Protein AF-A0A931Y5M3-F1 (afdb_monomer_lite)

Foldseek 3Di:
DDDDPDDDDDDDDDDDDPVQKDWDPWDWDADPPAKIKIKIWIFGPDPDTDTDDIDMDMDRHNNPDD

Sequence (66 aa):
MDELDYSVEPRIIHRGYDRKTCWVQTRSAVIPPNTAVVTTQKLRITGSDIFYGINDLWSADFGRTW

pLDDT: mean 90.87, std 7.9, range [51.03, 97.62]

Secondary structure (DSSP, 8-state):
-PPPS-------------SSEEEEEEEEEEETTTEEEEEEEEEE-SSS-EEEEEEEEEESSSSS--

Structure (mmCIF, N/CA/C/O backbone):
data_AF-A0A931Y5M3-F1
#
_entry.id   AF-A0A931Y5M3-F1
#
loop_
_atom_site.group_PDB
_atom_site.id
_atom_site.type_symbol
_atom_site.label_atom_id
_atom_site.label_alt_id
_atom_site.label_comp_id
_atom_site.label_asym_id
_atom_site.label_entity_id
_atom_site.labe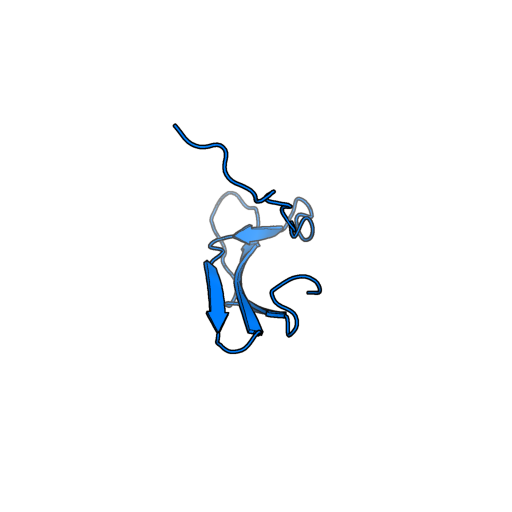l_seq_id
_atom_site.pdbx_PDB_ins_code
_atom_site.Cartn_x
_atom_site.Cartn_y
_atom_site.Cartn_z
_atom_site.occupancy
_atom_site.B_iso_or_equiv
_atom_site.auth_seq_id
_atom_site.auth_comp_id
_atom_site.auth_asym_id
_atom_site.auth_atom_id
_atom_site.pdbx_PDB_model_num
ATOM 1 N N . MET A 1 1 ? 6.434 28.605 -21.934 1.00 51.03 1 MET A N 1
ATOM 2 C CA . MET A 1 1 ? 6.502 27.494 -20.969 1.00 51.03 1 MET A CA 1
ATOM 3 C C . MET A 1 1 ? 6.020 26.299 -21.752 1.00 51.03 1 MET A C 1
ATOM 5 O O . MET A 1 1 ? 4.861 26.316 -22.144 1.00 51.03 1 MET A O 1
ATOM 9 N N . ASP A 1 2 ? 6.935 25.413 -22.133 1.00 67.56 2 ASP A N 1
ATOM 10 C CA . ASP A 1 2 ? 6.628 24.315 -23.051 1.00 67.56 2 ASP A CA 1
ATOM 11 C C . ASP A 1 2 ? 5.587 23.378 -22.434 1.00 67.56 2 ASP A C 1
ATOM 13 O O . ASP A 1 2 ? 5.610 23.102 -21.232 1.00 67.56 2 ASP A O 1
ATOM 17 N N . GLU A 1 3 ? 4.641 22.948 -23.261 1.00 76.62 3 GLU A N 1
ATOM 18 C CA . GLU A 1 3 ? 3.599 21.997 -22.895 1.00 76.62 3 GLU A CA 1
ATOM 19 C C . GLU A 1 3 ? 4.250 20.621 -22.685 1.00 76.62 3 GLU A C 1
ATOM 21 O O . GLU A 1 3 ? 5.028 20.152 -23.516 1.00 76.62 3 GLU A O 1
ATOM 26 N N . LEU A 1 4 ? 4.007 19.999 -21.531 1.00 80.94 4 LEU A N 1
ATOM 27 C CA . LEU A 1 4 ? 4.569 18.688 -21.213 1.00 80.94 4 LEU A CA 1
ATOM 28 C C . LEU A 1 4 ? 3.843 17.613 -22.041 1.00 80.94 4 LEU A C 1
ATOM 30 O O . LEU A 1 4 ? 2.635 17.457 -21.896 1.00 80.94 4 LEU A O 1
ATOM 34 N N . ASP A 1 5 ? 4.574 16.835 -22.847 1.00 88.62 5 ASP A N 1
ATOM 35 C CA . ASP A 1 5 ? 4.048 15.725 -23.677 1.00 88.62 5 ASP A CA 1
ATOM 36 C C . ASP A 1 5 ? 3.744 14.448 -22.860 1.00 88.62 5 ASP A C 1
ATOM 38 O O . ASP A 1 5 ? 4.002 13.319 -23.272 1.00 88.62 5 ASP A O 1
ATOM 42 N N . TYR A 1 6 ? 3.258 14.601 -21.627 1.00 83.94 6 TYR A N 1
ATOM 43 C CA . TYR A 1 6 ? 2.828 13.464 -20.818 1.00 83.94 6 TYR A CA 1
ATOM 44 C C . TYR A 1 6 ? 1.565 13.780 -20.026 1.00 83.94 6 TYR A C 1
ATOM 46 O O . TYR A 1 6 ? 1.362 14.886 -19.528 1.00 83.94 6 TYR A O 1
ATOM 54 N N . SER A 1 7 ? 0.728 12.758 -19.852 1.00 83.62 7 SER A N 1
ATOM 55 C CA . SER A 1 7 ? -0.440 12.798 -18.977 1.00 83.62 7 SER A CA 1
ATOM 56 C C . SER A 1 7 ? -0.191 11.979 -17.714 1.00 83.62 7 SER A C 1
ATOM 58 O O . SER A 1 7 ? 0.308 10.855 -17.788 1.00 83.62 7 SER A O 1
ATOM 60 N N . VAL A 1 8 ? -0.590 12.503 -16.557 1.00 84.94 8 VAL A N 1
ATOM 61 C CA . VAL A 1 8 ? -0.570 11.760 -15.290 1.00 84.94 8 VAL A CA 1
ATOM 62 C C . VAL A 1 8 ? -1.920 11.073 -15.090 1.00 84.94 8 VAL A C 1
ATOM 64 O O . VAL A 1 8 ? -2.935 11.748 -14.937 1.00 84.94 8 VAL A O 1
ATOM 67 N N . GLU A 1 9 ? -1.935 9.739 -15.043 1.00 84.94 9 GLU A N 1
ATOM 68 C CA . GLU A 1 9 ? -3.118 8.960 -14.656 1.00 84.94 9 GLU A CA 1
ATOM 69 C C . GLU A 1 9 ? -2.928 8.389 -13.236 1.00 84.94 9 GLU A C 1
ATOM 71 O O . GLU A 1 9 ? -2.116 7.479 -13.040 1.00 84.94 9 GLU A O 1
ATOM 76 N N . PRO A 1 10 ? -3.643 8.896 -12.216 1.00 84.06 10 PRO A N 1
ATOM 77 C CA . PRO A 1 10 ? -3.502 8.393 -10.856 1.00 84.06 10 PRO A CA 1
ATOM 78 C C . PRO A 1 10 ? -4.147 7.007 -10.690 1.00 84.06 10 PRO A C 1
ATOM 80 O O . PRO A 1 10 ? -5.318 6.800 -11.011 1.00 84.06 10 PRO A O 1
ATOM 83 N N . ARG A 1 11 ? -3.404 6.061 -10.101 1.00 80.75 11 ARG A N 1
ATOM 84 C CA . ARG A 1 11 ? -3.939 4.803 -9.553 1.00 80.75 11 ARG A CA 1
ATOM 85 C C . ARG A 1 11 ? -4.081 4.952 -8.045 1.00 80.75 11 ARG A C 1
ATOM 87 O O . ARG A 1 11 ? -3.097 5.209 -7.357 1.00 80.75 11 ARG A O 1
ATOM 94 N N . ILE A 1 12 ? -5.302 4.825 -7.533 1.00 82.94 12 ILE A N 1
ATOM 95 C CA . ILE A 1 12 ? -5.597 5.122 -6.131 1.00 82.94 12 ILE A CA 1
ATOM 96 C C . ILE A 1 12 ? -6.146 3.875 -5.430 1.00 82.94 12 ILE A C 1
ATOM 98 O O . ILE A 1 12 ? -7.079 3.222 -5.898 1.00 82.94 12 ILE A O 1
ATOM 102 N N . ILE A 1 13 ? -5.577 3.566 -4.267 1.00 80.88 13 ILE A N 1
ATOM 103 C CA . ILE A 1 13 ? -6.032 2.485 -3.391 1.00 80.88 13 ILE A CA 1
ATOM 104 C C . ILE A 1 13 ? -7.159 3.037 -2.503 1.00 80.88 13 ILE A C 1
ATOM 106 O O . ILE A 1 13 ? -6.911 3.792 -1.568 1.00 80.88 13 ILE A O 1
ATOM 110 N N . HIS A 1 14 ? -8.414 2.685 -2.799 1.00 81.25 14 HIS A N 1
ATOM 111 C CA . HIS A 1 14 ? -9.606 3.270 -2.153 1.00 81.25 14 HIS A CA 1
ATOM 112 C C . HIS A 1 14 ? -10.321 2.355 -1.139 1.00 81.25 14 HIS A C 1
ATOM 114 O O . HIS A 1 14 ? -11.510 2.531 -0.872 1.00 81.25 14 HIS A O 1
AT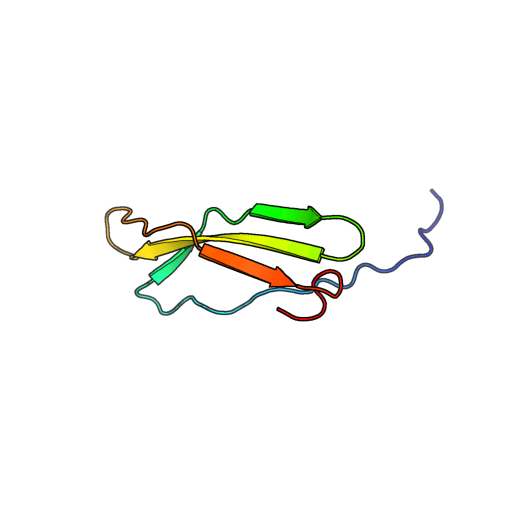OM 120 N N . ARG A 1 15 ? -9.655 1.331 -0.596 1.00 80.75 15 ARG A N 1
ATOM 121 C CA . ARG A 1 15 ? -10.302 0.316 0.258 1.00 80.75 15 ARG A CA 1
ATOM 122 C C . ARG A 1 15 ? -9.723 0.286 1.670 1.00 80.75 15 ARG A C 1
ATOM 124 O O . ARG A 1 15 ? -8.562 0.609 1.882 1.00 80.75 15 ARG A O 1
ATOM 131 N N . GLY A 1 16 ? -10.542 -0.150 2.630 1.00 85.44 16 GLY A N 1
ATOM 132 C CA . GLY A 1 16 ? -10.105 -0.437 4.002 1.00 85.44 16 GLY A CA 1
ATOM 133 C C . GLY A 1 16 ? -10.567 0.545 5.081 1.00 85.44 16 GLY A C 1
ATOM 134 O O . GLY A 1 16 ? -10.211 0.358 6.239 1.00 85.44 16 GLY A O 1
ATOM 135 N N . TYR A 1 17 ? -11.383 1.546 4.738 1.00 92.06 17 TYR A N 1
ATOM 136 C CA . TYR A 1 17 ? -12.165 2.293 5.726 1.00 92.06 17 TYR A CA 1
ATOM 137 C C . TYR A 1 17 ? -13.500 1.587 5.979 1.00 92.06 17 TYR A C 1
ATOM 139 O O . TYR A 1 17 ? -14.313 1.453 5.066 1.00 92.06 17 TYR A O 1
ATOM 147 N N . ASP A 1 18 ? -13.740 1.154 7.216 1.00 94.12 18 ASP A N 1
ATOM 148 C CA . ASP A 1 18 ? -14.964 0.435 7.613 1.00 94.12 18 ASP A CA 1
ATOM 149 C C . ASP A 1 18 ? -15.725 1.124 8.765 1.00 94.12 18 ASP A C 1
ATOM 151 O O . ASP A 1 18 ? -16.581 0.521 9.415 1.00 94.12 18 ASP A O 1
ATOM 155 N N . ARG A 1 19 ? -15.412 2.404 9.023 1.00 93.69 19 ARG A N 1
ATOM 156 C CA . ARG A 1 19 ? -15.879 3.218 10.166 1.00 93.69 19 ARG A CA 1
ATOM 157 C C . ARG A 1 19 ? -15.428 2.741 11.553 1.00 93.69 19 ARG A C 1
ATOM 159 O O . ARG A 1 19 ? -15.677 3.446 12.524 1.00 93.69 19 ARG A O 1
ATOM 166 N N . LYS A 1 20 ? -14.754 1.595 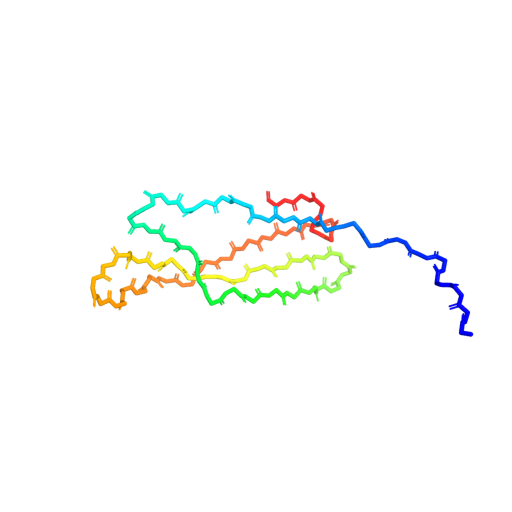11.667 1.00 95.44 20 LYS A N 1
ATOM 167 C CA . LYS A 1 20 ? -14.139 1.091 12.910 1.00 95.44 20 LYS A CA 1
ATOM 168 C C . LYS A 1 20 ? -12.619 1.127 12.840 1.00 95.44 20 LYS A C 1
ATOM 170 O O . LYS A 1 20 ? -11.950 1.250 13.861 1.00 95.44 20 LYS A O 1
ATOM 175 N N . THR A 1 21 ? -12.079 0.999 11.641 1.00 95.75 21 THR A N 1
ATOM 176 C CA . THR A 1 21 ? -10.667 0.989 11.322 1.00 95.75 21 THR A CA 1
ATOM 177 C C . THR A 1 21 ? -10.401 1.730 10.014 1.00 95.75 21 THR A C 1
ATOM 179 O O . THR A 1 21 ? -11.287 1.891 9.167 1.00 95.75 21 THR A O 1
ATOM 182 N N . CYS A 1 22 ? -9.174 2.218 9.874 1.00 95.19 22 CYS A N 1
ATOM 183 C CA . CYS A 1 22 ? -8.647 2.795 8.643 1.00 95.19 22 CYS A CA 1
ATOM 184 C C . CYS A 1 22 ? -7.153 2.485 8.498 1.00 95.19 22 CYS A C 1
ATOM 186 O O . CYS A 1 22 ? -6.531 1.929 9.405 1.00 95.19 22 CYS A O 1
ATOM 188 N N . TRP A 1 23 ? -6.591 2.846 7.348 1.00 95.19 23 TRP A N 1
ATOM 189 C CA . TRP A 1 23 ? -5.164 2.756 7.055 1.00 95.19 23 TRP A CA 1
ATOM 190 C C . TRP A 1 23 ? -4.539 4.145 7.127 1.00 95.19 23 TRP A C 1
ATOM 192 O O . TRP A 1 23 ? -5.082 5.101 6.571 1.00 95.19 23 TRP A O 1
ATOM 202 N N . VAL A 1 24 ? -3.419 4.262 7.834 1.00 94.06 24 VAL A N 1
ATOM 203 C CA . VAL A 1 24 ? -2.729 5.531 8.096 1.00 94.06 24 VAL A CA 1
ATOM 204 C C . VAL A 1 24 ? -1.219 5.385 7.910 1.00 94.06 24 VAL A C 1
ATOM 206 O O . VAL A 1 24 ? -0.711 4.287 7.674 1.00 94.06 24 VAL A O 1
ATOM 209 N N . GLN A 1 25 ? -0.503 6.513 8.004 1.00 95.62 25 GLN A N 1
ATOM 210 C CA . GLN A 1 25 ? 0.966 6.585 7.935 1.00 95.62 25 GLN A CA 1
ATOM 211 C C . GLN A 1 25 ? 1.551 5.969 6.653 1.00 95.62 25 GLN A C 1
ATOM 213 O O . GLN A 1 25 ? 2.667 5.457 6.651 1.00 95.62 25 GLN A O 1
ATOM 218 N N . THR A 1 26 ? 0.795 6.044 5.557 1.00 94.75 26 THR A N 1
ATOM 219 C CA . THR A 1 26 ? 1.157 5.438 4.279 1.00 94.75 26 THR A CA 1
ATOM 220 C C . THR A 1 26 ? 2.452 6.026 3.728 1.00 94.75 26 THR A C 1
ATOM 222 O O . THR A 1 26 ? 2.590 7.246 3.609 1.00 94.75 26 THR A O 1
ATOM 225 N N . ARG A 1 27 ? 3.389 5.156 3.353 1.00 95.75 27 ARG A N 1
ATOM 226 C CA . ARG A 1 27 ? 4.611 5.497 2.618 1.00 95.75 27 ARG A CA 1
ATOM 227 C C . ARG A 1 27 ? 4.698 4.605 1.390 1.00 95.75 27 ARG A C 1
ATOM 229 O O . ARG A 1 27 ? 4.456 3.408 1.496 1.00 95.75 27 ARG A O 1
ATOM 236 N N . SER A 1 28 ? 5.044 5.176 0.243 1.00 93.94 28 SER A N 1
ATOM 237 C CA . SER A 1 28 ? 5.283 4.419 -0.984 1.00 93.94 28 SER A CA 1
ATOM 238 C C . SER A 1 28 ? 6.727 4.570 -1.449 1.00 93.94 28 SER A C 1
ATOM 240 O O . SER A 1 28 ? 7.378 5.583 -1.184 1.00 93.94 28 SER A O 1
ATOM 242 N N . ALA A 1 29 ? 7.223 3.554 -2.147 1.00 95.62 29 ALA A N 1
ATOM 243 C CA . ALA A 1 29 ? 8.506 3.590 -2.829 1.00 95.62 29 ALA A CA 1
ATOM 244 C C . ALA A 1 29 ? 8.466 2.719 -4.088 1.00 95.62 29 ALA A C 1
ATOM 246 O O . ALA A 1 29 ? 7.697 1.760 -4.174 1.00 95.62 29 ALA A O 1
ATOM 247 N N . VAL A 1 30 ? 9.330 3.048 -5.048 1.00 95.81 30 VAL A N 1
ATOM 248 C CA . VAL A 1 30 ? 9.631 2.193 -6.198 1.00 95.81 30 VAL A CA 1
ATOM 249 C C . VAL A 1 30 ? 10.995 1.558 -5.961 1.00 95.81 30 VAL A C 1
ATOM 251 O O . VAL A 1 30 ? 11.973 2.253 -5.692 1.00 95.81 30 VAL A O 1
ATOM 254 N N . ILE A 1 31 ? 11.044 0.236 -6.055 1.00 96.00 31 ILE A N 1
ATOM 255 C CA . ILE A 1 31 ? 12.253 -0.574 -6.006 1.00 96.00 31 ILE A CA 1
ATOM 256 C C . ILE A 1 31 ? 12.549 -1.001 -7.451 1.00 96.00 31 ILE A C 1
ATOM 258 O O . ILE A 1 31 ? 11.752 -1.733 -8.048 1.00 96.00 31 ILE A O 1
ATOM 262 N N . PRO A 1 32 ? 13.669 -0.553 -8.045 1.00 93.88 32 PRO A N 1
ATOM 263 C CA . PRO A 1 32 ? 14.057 -0.991 -9.379 1.00 93.88 32 PRO A CA 1
ATOM 264 C C . PRO A 1 32 ? 14.139 -2.527 -9.470 1.00 93.88 32 PRO A C 1
ATOM 266 O O . PRO A 1 32 ? 14.590 -3.166 -8.519 1.00 93.88 32 PRO A O 1
ATOM 269 N N . PRO A 1 33 ? 13.744 -3.133 -10.603 1.00 95.75 33 PRO A N 1
ATOM 270 C CA . PRO A 1 33 ? 13.423 -2.475 -11.871 1.00 95.75 33 PRO A CA 1
ATOM 271 C C . PRO A 1 33 ? 11.970 -1.996 -12.011 1.00 95.75 33 PRO A C 1
ATOM 273 O O . PRO A 1 33 ? 11.740 -1.053 -12.757 1.00 95.75 33 PRO A O 1
ATOM 276 N N . ASN A 1 34 ? 10.999 -2.621 -11.341 1.00 96.38 34 ASN A N 1
ATOM 277 C CA . ASN A 1 34 ? 9.567 -2.378 -11.578 1.00 96.38 34 ASN A CA 1
ATOM 278 C C . ASN A 1 34 ? 8.661 -2.596 -10.357 1.00 96.38 34 ASN A C 1
ATOM 280 O O . ASN A 1 34 ? 7.437 -2.486 -10.468 1.00 96.38 34 ASN A O 1
ATOM 284 N N . THR A 1 35 ? 9.245 -2.898 -9.202 1.00 97.62 35 THR A N 1
ATOM 285 C CA . THR A 1 35 ? 8.486 -3.199 -7.996 1.00 97.62 35 THR A CA 1
ATOM 286 C C . THR A 1 35 ? 8.047 -1.901 -7.333 1.00 97.62 35 THR A C 1
ATOM 288 O O . THR A 1 35 ? 8.846 -0.985 -7.161 1.00 97.62 35 THR A O 1
ATOM 291 N N . ALA A 1 36 ? 6.791 -1.813 -6.915 1.00 95.62 36 ALA A N 1
ATOM 292 C CA . ALA A 1 36 ? 6.330 -0.771 -6.009 1.00 95.62 36 ALA A CA 1
ATOM 293 C C . ALA A 1 36 ? 5.933 -1.400 -4.675 1.00 95.62 36 ALA A C 1
ATOM 295 O O . ALA A 1 36 ? 5.356 -2.486 -4.637 1.00 95.62 36 ALA A O 1
ATOM 296 N N . VAL A 1 37 ? 6.247 -0.714 -3.581 1.00 96.31 37 VAL A N 1
ATOM 297 C CA . VAL A 1 37 ? 5.854 -1.116 -2.231 1.00 96.31 37 VAL A CA 1
ATOM 298 C C . VAL A 1 37 ? 5.111 0.027 -1.561 1.00 96.31 37 VAL A C 1
ATOM 300 O O . VAL A 1 37 ? 5.481 1.197 -1.700 1.00 96.31 37 VAL A O 1
ATOM 303 N N . VAL A 1 38 ? 4.059 -0.316 -0.827 1.00 95.69 38 VAL A N 1
ATOM 304 C CA . VAL A 1 38 ? 3.367 0.582 0.096 1.00 95.69 38 VAL A CA 1
ATOM 305 C C . VAL A 1 38 ? 3.455 -0.018 1.484 1.00 95.69 38 VAL A C 1
ATOM 307 O O . VAL A 1 38 ? 3.061 -1.161 1.675 1.00 95.69 38 VAL A O 1
ATOM 310 N N . THR A 1 39 ? 3.923 0.757 2.457 1.00 96.88 39 THR A N 1
ATOM 311 C CA . THR A 1 39 ? 3.794 0.416 3.875 1.00 96.88 39 THR A CA 1
ATOM 312 C C . THR A 1 39 ? 2.722 1.281 4.519 1.00 96.88 39 THR A C 1
ATOM 314 O O . THR A 1 39 ? 2.570 2.461 4.195 1.00 96.88 39 THR A O 1
ATOM 317 N N . THR A 1 40 ? 1.933 0.690 5.411 1.00 96.44 40 THR A N 1
ATOM 318 C CA . THR A 1 40 ? 0.835 1.365 6.111 1.00 96.44 40 THR A CA 1
ATOM 319 C C . THR A 1 40 ? 0.575 0.716 7.468 1.00 96.44 40 THR A C 1
ATOM 321 O O . THR A 1 40 ? 0.997 -0.410 7.730 1.00 96.44 40 THR A O 1
ATOM 324 N N . GLN A 1 41 ? -0.119 1.419 8.358 1.00 96.69 41 GLN A N 1
ATOM 325 C CA . GLN A 1 41 ? -0.543 0.887 9.648 1.00 96.69 41 GLN A CA 1
ATOM 326 C C . GLN A 1 41 ? -2.058 0.934 9.756 1.00 96.69 41 GLN A C 1
ATOM 328 O O . GLN A 1 41 ? -2.696 1.923 9.391 1.00 96.69 41 GLN A O 1
ATOM 333 N N . LYS A 1 42 ? -2.643 -0.147 10.275 1.00 96.19 42 LYS A N 1
ATOM 334 C CA . LYS A 1 42 ? -4.066 -0.157 10.597 1.00 96.19 42 LYS A CA 1
ATOM 335 C C . LYS A 1 42 ? -4.275 0.629 11.888 1.00 96.19 42 LYS A C 1
ATOM 337 O O . LYS A 1 42 ? -3.582 0.391 12.874 1.00 96.19 42 LYS A O 1
ATOM 342 N N . LEU A 1 43 ? -5.242 1.532 11.887 1.00 96.50 43 LEU A N 1
ATOM 343 C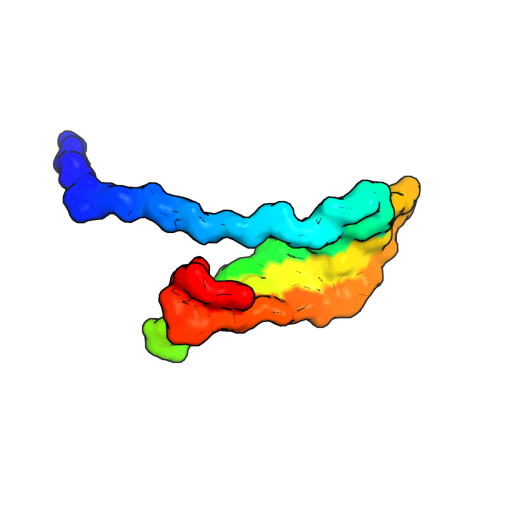 CA . LEU A 1 43 ? -5.673 2.305 13.046 1.00 96.50 43 LEU A CA 1
ATOM 344 C C . LEU A 1 43 ? -7.070 1.846 13.453 1.00 96.50 43 LEU A C 1
ATOM 346 O O . LEU A 1 43 ? -7.956 1.745 12.604 1.00 96.50 43 LEU A O 1
ATOM 350 N N . ARG A 1 44 ? -7.289 1.593 14.747 1.00 96.31 44 ARG A N 1
ATOM 351 C CA . ARG A 1 44 ? -8.643 1.503 15.306 1.00 96.31 44 ARG A CA 1
ATOM 352 C C . ARG A 1 44 ? -9.177 2.911 15.543 1.00 96.31 44 ARG A C 1
ATOM 354 O O . ARG A 1 44 ? -8.593 3.670 16.306 1.00 96.31 44 ARG A O 1
ATOM 361 N N . ILE A 1 45 ? -10.303 3.237 14.917 1.00 93.56 45 ILE A N 1
ATOM 362 C CA . ILE A 1 45 ? -10.962 4.536 15.047 1.00 93.56 45 ILE A CA 1
ATOM 363 C C . ILE A 1 45 ? -11.713 4.554 16.375 1.00 93.56 45 ILE A C 1
ATOM 365 O O . ILE A 1 45 ? -12.851 4.098 16.490 1.00 93.56 45 ILE A O 1
ATOM 369 N N . THR A 1 46 ? -11.034 5.052 17.399 1.00 90.44 46 THR A N 1
ATOM 370 C CA . THR A 1 46 ? -11.587 5.316 18.727 1.00 90.44 46 THR A CA 1
ATOM 371 C C . THR A 1 46 ? -11.204 6.723 19.182 1.00 90.44 46 THR A C 1
ATOM 373 O O . THR A 1 46 ? -10.498 7.423 18.469 1.00 90.44 46 THR A O 1
ATOM 376 N N . GLY A 1 47 ? -11.645 7.157 20.368 1.00 87.12 47 GLY A N 1
ATOM 377 C CA . GLY A 1 47 ? -11.226 8.448 20.945 1.00 87.12 47 GLY A CA 1
ATOM 378 C C . GLY A 1 47 ? -9.737 8.530 21.320 1.00 87.12 47 GLY A C 1
ATOM 379 O O . GLY A 1 47 ? -9.274 9.564 21.787 1.00 87.12 47 GLY A O 1
ATOM 380 N N . SER A 1 48 ? -8.991 7.440 21.138 1.00 86.56 48 SER A N 1
ATOM 381 C CA . SER A 1 48 ? -7.537 7.364 21.272 1.00 86.56 48 SER A CA 1
ATOM 382 C C . SER A 1 48 ? -6.971 6.562 20.104 1.00 86.56 48 SER A C 1
ATOM 384 O O . SER A 1 48 ? -7.640 5.643 19.612 1.00 86.56 48 SER A O 1
ATOM 386 N N . ASP A 1 49 ? -5.746 6.887 19.695 1.00 89.38 49 ASP A N 1
ATOM 387 C CA . ASP A 1 49 ? -5.077 6.224 18.581 1.00 89.38 49 ASP A CA 1
ATOM 388 C C . ASP A 1 49 ? -4.524 4.857 18.997 1.00 89.38 49 ASP A C 1
ATOM 390 O O . ASP A 1 49 ? -3.600 4.753 19.804 1.00 89.38 49 ASP A O 1
ATOM 394 N N . ILE A 1 50 ? -5.091 3.790 18.430 1.00 95.12 50 ILE A N 1
ATOM 395 C CA . ILE A 1 50 ? -4.595 2.421 18.599 1.00 95.12 50 ILE A CA 1
ATOM 396 C C . ILE A 1 50 ? -4.091 1.931 17.245 1.00 95.12 50 ILE A C 1
ATOM 398 O O . ILE A 1 50 ? -4.882 1.539 16.381 1.00 95.12 50 ILE A O 1
ATOM 402 N N . PHE A 1 51 ? -2.771 1.956 17.075 1.00 95.69 51 PHE A N 1
ATOM 403 C CA . PHE A 1 51 ? -2.094 1.465 15.879 1.00 95.69 51 PHE A CA 1
ATOM 404 C C . PHE A 1 51 ? -1.759 -0.019 16.016 1.00 95.69 51 PHE A C 1
ATOM 406 O O . PHE A 1 51 ? -1.248 -0.470 17.041 1.00 95.69 51 PHE A O 1
ATOM 413 N N . TYR A 1 52 ? -2.025 -0.775 14.958 1.00 95.75 52 TYR A N 1
ATOM 414 C CA . TYR A 1 52 ? -1.565 -2.150 14.815 1.00 95.75 52 TYR A CA 1
ATOM 415 C C . TYR A 1 52 ? -0.188 -2.191 14.130 1.00 95.75 52 TYR A C 1
ATOM 417 O O . TYR A 1 52 ? 0.412 -1.158 13.811 1.00 95.75 52 TYR A O 1
ATOM 425 N N . GLY A 1 53 ? 0.314 -3.407 13.902 1.00 97.12 53 GLY A N 1
ATOM 426 C CA . GLY A 1 53 ? 1.566 -3.634 13.185 1.00 97.12 53 GLY A CA 1
ATOM 427 C C . GLY A 1 53 ? 1.592 -2.998 11.791 1.00 97.12 53 GLY A C 1
ATOM 428 O O . GLY A 1 53 ? 0.554 -2.711 11.186 1.00 97.12 53 GLY A O 1
ATOM 429 N N . ILE A 1 54 ? 2.806 -2.788 11.288 1.00 97.06 54 ILE A N 1
ATOM 430 C CA . ILE A 1 54 ? 3.044 -2.332 9.918 1.00 97.06 54 ILE A CA 1
ATOM 431 C C . ILE A 1 54 ? 2.638 -3.448 8.956 1.00 97.06 54 ILE A C 1
ATOM 433 O O . ILE A 1 54 ? 2.962 -4.612 9.173 1.00 97.06 54 ILE A O 1
ATOM 437 N N . ASN A 1 55 ? 1.904 -3.070 7.918 1.00 95.75 55 ASN A N 1
ATOM 438 C CA . ASN A 1 55 ? 1.517 -3.925 6.808 1.00 95.75 55 ASN A CA 1
ATOM 439 C C . ASN A 1 55 ? 2.171 -3.388 5.538 1.00 95.75 55 ASN A C 1
ATOM 441 O O . ASN A 1 55 ? 2.371 -2.175 5.405 1.00 95.75 55 ASN A O 1
ATOM 445 N N . ASP A 1 56 ? 2.461 -4.284 4.609 1.00 95.31 56 ASP A N 1
ATOM 446 C CA . ASP A 1 56 ? 2.999 -3.976 3.299 1.00 95.31 56 ASP A CA 1
ATOM 447 C C . ASP A 1 56 ? 2.087 -4.488 2.175 1.00 95.31 56 ASP A C 1
ATOM 449 O O . ASP A 1 56 ? 1.365 -5.474 2.309 1.00 95.31 56 ASP A O 1
ATOM 453 N N . LEU A 1 57 ? 2.092 -3.763 1.060 1.00 93.62 57 LEU A N 1
ATOM 454 C CA . LEU A 1 57 ? 1.485 -4.161 -0.203 1.00 93.62 57 LEU A CA 1
ATOM 455 C C . LEU A 1 57 ? 2.546 -4.043 -1.284 1.00 93.62 57 LEU A C 1
ATOM 457 O O . LEU A 1 57 ? 3.309 -3.073 -1.304 1.00 93.62 57 LEU A O 1
ATOM 461 N N . TRP A 1 58 ? 2.566 -5.011 -2.189 1.00 95.62 58 TRP A N 1
ATOM 462 C CA . TRP A 1 58 ? 3.574 -5.112 -3.230 1.00 95.62 58 TRP A CA 1
ATOM 463 C C . TRP A 1 58 ? 2.911 -5.160 -4.593 1.00 95.62 58 TRP A C 1
ATOM 465 O O . TRP A 1 58 ? 1.924 -5.856 -4.798 1.00 95.62 58 TRP A O 1
ATOM 475 N N . SER A 1 59 ? 3.513 -4.455 -5.534 1.00 95.31 59 SER A N 1
ATOM 476 C CA . SER A 1 59 ? 3.155 -4.485 -6.940 1.00 95.31 59 SER A CA 1
ATOM 477 C C . SER A 1 59 ? 4.397 -4.814 -7.752 1.00 95.31 59 SER A C 1
ATOM 479 O O . SER A 1 59 ? 5.458 -4.242 -7.512 1.00 95.31 59 SER A O 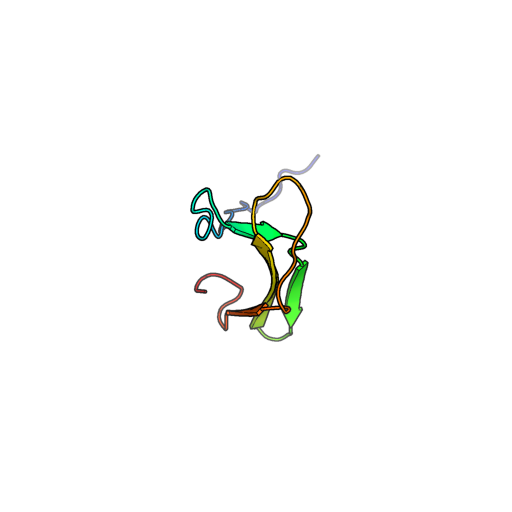1
ATOM 481 N N . ALA A 1 60 ? 4.268 -5.711 -8.725 1.00 97.00 60 ALA A N 1
ATOM 482 C CA . ALA A 1 60 ? 5.358 -6.091 -9.626 1.00 97.00 60 ALA A CA 1
ATOM 483 C C . ALA A 1 60 ? 5.316 -5.344 -10.976 1.00 97.00 60 ALA A C 1
ATOM 485 O O . ALA A 1 60 ? 6.100 -5.647 -11.875 1.00 97.00 60 ALA A O 1
ATOM 486 N N . ASP A 1 61 ? 4.386 -4.399 -11.154 1.00 94.75 61 ASP A N 1
ATOM 487 C CA . ASP A 1 61 ? 4.097 -3.764 -12.445 1.00 94.75 61 ASP A CA 1
ATOM 488 C C . ASP A 1 61 ? 4.004 -2.228 -12.374 1.00 94.75 61 ASP A C 1
ATOM 490 O O . ASP A 1 61 ? 3.260 -1.611 -13.143 1.00 94.75 61 ASP A O 1
ATOM 494 N N . PHE A 1 62 ? 4.816 -1.609 -11.507 1.00 91.38 62 PHE A N 1
ATOM 495 C CA . PHE A 1 62 ? 4.814 -0.171 -11.195 1.00 91.38 62 PHE A CA 1
ATOM 496 C C . PHE A 1 62 ? 3.508 0.346 -10.565 1.00 91.38 62 PHE A C 1
ATOM 498 O O . PHE A 1 62 ? 3.131 1.501 -10.761 1.00 91.38 62 PHE A O 1
ATOM 505 N N . GLY A 1 63 ? 2.803 -0.486 -9.796 1.00 91.12 63 GLY A N 1
ATOM 506 C CA . GLY A 1 63 ? 1.570 -0.087 -9.114 1.00 91.12 63 GLY A CA 1
ATOM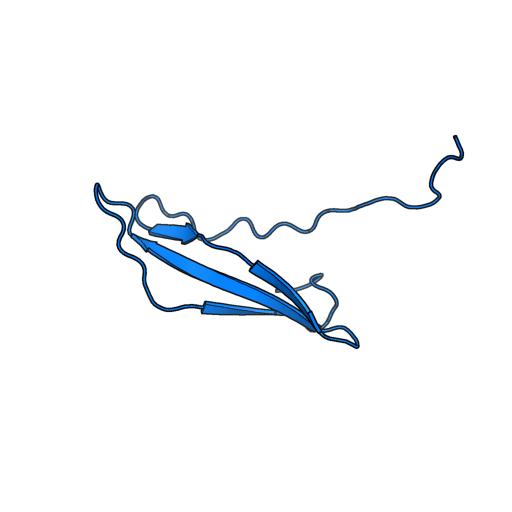 507 C C . GLY A 1 63 ? 0.338 -0.071 -10.020 1.00 91.12 63 GLY A C 1
ATOM 508 O O . GLY A 1 63 ? -0.637 0.614 -9.694 1.00 91.12 63 GLY A O 1
ATOM 509 N N . ARG A 1 64 ? 0.365 -0.790 -11.154 1.00 89.94 64 ARG A N 1
ATOM 510 C CA . ARG A 1 64 ? -0.822 -0.986 -12.006 1.00 89.94 64 ARG A CA 1
ATOM 511 C C . ARG A 1 64 ? -1.759 -2.030 -11.396 1.00 89.94 64 ARG A C 1
ATOM 513 O O . ARG A 1 64 ? -2.973 -1.870 -11.506 1.00 89.94 64 ARG A O 1
ATOM 520 N N . THR A 1 65 ? -1.208 -3.030 -10.708 1.00 90.75 65 THR A N 1
ATOM 521 C CA . THR A 1 65 ? -1.925 -4.014 -9.882 1.00 90.75 65 THR A CA 1
ATOM 522 C C . THR A 1 65 ? -1.358 -4.053 -8.456 1.00 90.75 65 THR A C 1
ATOM 524 O O . THR A 1 65 ? -0.166 -3.812 -8.266 1.00 90.75 65 THR A O 1
ATOM 527 N N . TRP A 1 66 ? -2.224 -4.296 -7.463 1.00 87.56 66 TRP A N 1
ATOM 528 C CA . TRP A 1 66 ? -1.939 -4.297 -6.016 1.00 87.56 66 TRP A CA 1
ATOM 529 C C . TRP A 1 66 ? -2.612 -5.483 -5.330 1.00 87.56 66 TRP A C 1
ATOM 531 O O . TRP A 1 66 ? -3.724 -5.848 -5.783 1.00 87.56 66 TRP A O 1
#

Radius of gyration: 15.67 Å; chains: 1; bounding box: 30×34×45 Å